Protein AF-A0A7T0BYF5-F1 (afdb_monomer_lite)

Foldseek 3Di:
DLLLQCLQCPQQPDDPPDFFQDPPDLDSVVSNVSSVVVVVCSVPRSVVCVVVVQDHWPSRVVVLQPQVDADPVRDRSCVVNPDDPGRDPNDDDDPNRRDDDDHDD

pLDDT: mean 88.51, std 6.93, range [62.19, 96.12]

Organism: NCBI:txid2705533

Structure (mmCIF, N/CA/C/O backbone):
data_AF-A0A7T0BYF5-F1
#
_entry.id   AF-A0A7T0BYF5-F1
#
loop_
_atom_site.group_PDB
_atom_s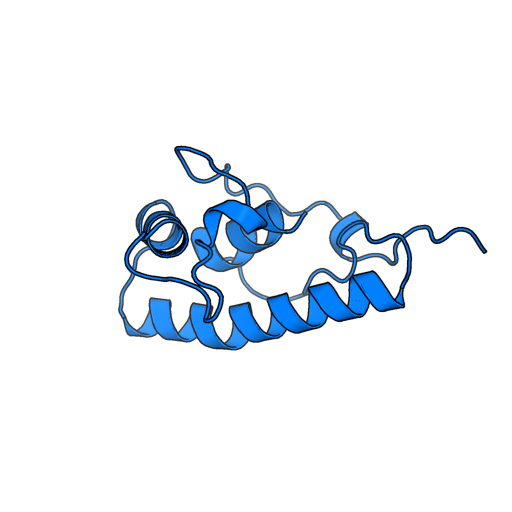ite.id
_atom_site.type_symbol
_atom_site.label_atom_id
_atom_site.label_alt_id
_atom_site.label_comp_id
_atom_site.label_asym_id
_atom_site.label_entity_id
_atom_site.label_seq_id
_atom_site.pdbx_PDB_ins_code
_atom_site.Cartn_x
_atom_site.Cartn_y
_atom_site.Cartn_z
_atom_site.occupancy
_atom_site.B_iso_or_equiv
_atom_site.auth_seq_id
_atom_site.auth_comp_id
_atom_site.auth_asym_id
_atom_site.auth_atom_id
_atom_site.pdbx_PDB_model_num
ATOM 1 N N . MET A 1 1 ? -1.597 0.297 -9.690 1.00 84.38 1 MET A N 1
ATOM 2 C CA . MET A 1 1 ? -0.528 -0.441 -8.986 1.00 84.38 1 MET A CA 1
ATOM 3 C C . MET A 1 1 ? -0.403 -0.063 -7.516 1.00 84.38 1 MET A C 1
ATOM 5 O O . MET A 1 1 ? -0.695 -0.904 -6.683 1.00 84.38 1 MET A O 1
ATOM 9 N N . LEU A 1 2 ? -0.043 1.176 -7.150 1.00 89.69 2 LEU A N 1
ATOM 10 C CA . LEU A 1 2 ? 0.137 1.547 -5.731 1.00 89.69 2 LEU A CA 1
ATOM 11 C C . LEU A 1 2 ? -1.108 1.284 -4.862 1.00 89.69 2 LEU A C 1
ATOM 13 O O . LEU A 1 2 ? -1.037 0.606 -3.839 1.00 89.69 2 LEU A O 1
ATOM 17 N N . HIS A 1 3 ? -2.256 1.800 -5.306 1.00 89.06 3 HIS A N 1
ATOM 18 C CA . HIS A 1 3 ? -3.525 1.661 -4.600 1.00 89.06 3 HIS A CA 1
ATOM 19 C C . HIS A 1 3 ? -4.005 0.202 -4.547 1.00 89.06 3 HIS A C 1
ATOM 21 O O . HIS A 1 3 ? -4.560 -0.212 -3.539 1.00 89.06 3 HIS A O 1
ATOM 27 N N . GLU A 1 4 ? -3.739 -0.599 -5.584 1.00 91.44 4 GLU A N 1
ATOM 28 C CA . GLU A 1 4 ? -4.065 -2.033 -5.619 1.00 91.44 4 GLU A CA 1
ATOM 29 C C . GLU A 1 4 ? -3.245 -2.805 -4.587 1.00 91.44 4 GLU A C 1
ATOM 31 O O . GLU A 1 4 ? -3.805 -3.605 -3.840 1.00 91.44 4 GLU A O 1
ATOM 36 N N . THR A 1 5 ? -1.945 -2.514 -4.475 1.00 93.12 5 THR A N 1
ATOM 37 C CA . THR A 1 5 ? -1.074 -3.115 -3.457 1.00 93.12 5 THR A CA 1
ATOM 38 C C . THR A 1 5 ? -1.567 -2.802 -2.046 1.00 93.12 5 THR A C 1
ATOM 40 O O . THR A 1 5 ? -1.702 -3.706 -1.220 1.00 93.12 5 THR A O 1
ATOM 43 N N . LEU A 1 6 ? -1.878 -1.534 -1.760 1.00 92.31 6 LEU A N 1
ATOM 44 C CA . LEU A 1 6 ? -2.411 -1.135 -0.453 1.00 92.31 6 LEU A CA 1
ATOM 45 C C . LEU A 1 6 ? -3.795 -1.737 -0.197 1.00 92.31 6 LEU A C 1
ATOM 47 O O . LEU A 1 6 ? -4.074 -2.182 0.916 1.00 92.31 6 LEU A O 1
ATOM 51 N N . ASN A 1 7 ? -4.639 -1.817 -1.224 1.00 93.06 7 ASN A N 1
ATOM 52 C CA . ASN A 1 7 ? -5.936 -2.465 -1.122 1.00 93.06 7 ASN A CA 1
ATOM 53 C C . ASN A 1 7 ? -5.795 -3.944 -0.756 1.00 93.06 7 ASN A C 1
ATOM 55 O O . ASN A 1 7 ? -6.432 -4.423 0.179 1.00 93.06 7 ASN A O 1
ATOM 59 N N . TYR A 1 8 ? -4.915 -4.662 -1.442 1.00 94.50 8 TYR A N 1
ATOM 60 C CA . TYR A 1 8 ? -4.728 -6.087 -1.224 1.00 94.50 8 TYR A CA 1
ATOM 61 C C . TYR A 1 8 ? -4.114 -6.398 0.150 1.00 94.50 8 TYR A C 1
ATOM 63 O O . TYR A 1 8 ? -4.706 -7.132 0.942 1.00 94.50 8 TYR A O 1
ATOM 71 N N . PHE A 1 9 ? -2.955 -5.816 0.469 1.00 94.56 9 PHE A N 1
ATOM 72 C CA . PHE A 1 9 ? -2.208 -6.184 1.678 1.00 94.56 9 PHE A CA 1
ATOM 73 C C . PHE A 1 9 ? -2.662 -5.432 2.927 1.00 94.56 9 PHE A C 1
ATOM 75 O O . PHE A 1 9 ? -2.812 -6.032 3.988 1.00 94.56 9 PHE A O 1
ATOM 82 N N . PHE A 1 10 ? -2.886 -4.120 2.833 1.00 93.81 10 PHE A N 1
ATOM 83 C CA . PHE A 1 10 ? -3.216 -3.318 4.009 1.00 93.81 10 PHE A CA 1
ATOM 84 C C . PHE A 1 10 ? -4.713 -3.358 4.306 1.00 93.81 10 PHE A C 1
ATOM 86 O O . PHE A 1 10 ? -5.107 -3.826 5.376 1.00 93.81 10 PHE A O 1
ATOM 93 N N . ILE A 1 11 ? -5.546 -2.931 3.352 1.00 93.75 11 ILE A N 1
ATOM 94 C CA . ILE A 1 11 ? -7.000 -2.823 3.534 1.00 93.75 11 ILE A CA 1
ATOM 95 C C . ILE A 1 11 ? -7.603 -4.204 3.783 1.00 93.75 11 ILE A C 1
ATOM 97 O O . ILE A 1 11 ? -8.269 -4.393 4.797 1.00 93.75 11 ILE A O 1
ATOM 101 N N . TRP A 1 12 ? -7.336 -5.185 2.918 1.00 95.25 12 TRP A N 1
ATOM 102 C CA . TRP A 1 12 ? -7.889 -6.539 3.050 1.00 95.25 12 TRP A CA 1
ATOM 103 C C . TRP A 1 12 ? -7.047 -7.500 3.893 1.00 95.25 12 TRP A C 1
ATOM 105 O O . TRP A 1 12 ? -7.474 -8.633 4.111 1.00 95.25 12 TRP A O 1
ATOM 115 N N . GLY A 1 13 ? -5.892 -7.056 4.401 1.00 92.81 13 GLY A N 1
ATOM 116 C CA . GLY A 1 13 ? -5.084 -7.824 5.351 1.00 92.81 13 GLY A CA 1
ATOM 117 C C . GLY A 1 13 ? -4.565 -9.151 4.800 1.00 92.81 13 GLY A C 1
ATOM 118 O O . GLY A 1 13 ? -4.481 -10.112 5.558 1.00 92.81 13 GLY A O 1
ATOM 119 N N . LYS A 1 14 ? -4.295 -9.238 3.493 1.00 92.38 14 LYS A N 1
ATOM 120 C CA . LYS A 1 14 ? -3.762 -10.457 2.873 1.00 92.38 14 LYS A CA 1
ATOM 121 C C . LYS A 1 14 ? -2.311 -10.691 3.291 1.00 92.38 14 LYS A C 1
ATOM 123 O O . LYS A 1 14 ? -1.557 -9.736 3.470 1.00 92.38 14 LYS A O 1
ATOM 128 N N . ASP A 1 15 ? -1.942 -11.963 3.418 1.00 84.38 15 ASP A N 1
ATOM 129 C CA . ASP A 1 15 ? -0.603 -12.366 3.841 1.00 84.38 15 ASP A CA 1
ATOM 130 C C . ASP A 1 15 ? 0.478 -11.936 2.846 1.00 84.38 15 ASP A C 1
ATOM 132 O O . ASP A 1 15 ? 0.265 -11.850 1.634 1.00 84.38 15 ASP A O 1
ATOM 136 N N . VAL A 1 16 ? 1.660 -11.658 3.393 1.00 77.44 16 VAL A N 1
ATOM 137 C CA . VAL A 1 16 ? 2.812 -11.107 2.676 1.00 77.44 16 VAL A CA 1
ATOM 138 C C . VAL A 1 16 ? 3.805 -12.226 2.351 1.00 77.44 16 VAL A C 1
ATOM 140 O O . VAL A 1 16 ? 4.951 -12.206 2.790 1.00 77.44 16 VAL A O 1
ATOM 143 N N . ASP A 1 17 ? 3.374 -13.224 1.579 1.00 78.81 17 ASP A N 1
ATOM 144 C CA . ASP A 1 17 ? 4.284 -14.285 1.114 1.00 78.81 17 ASP A CA 1
ATOM 145 C C . ASP A 1 17 ? 5.255 -13.758 0.047 1.00 78.81 17 ASP A C 1
ATOM 147 O O . ASP A 1 17 ? 6.413 -14.169 -0.048 1.00 78.81 17 ASP A O 1
ATOM 151 N N . LYS A 1 18 ? 4.781 -12.802 -0.760 1.00 87.50 18 LYS A N 1
ATOM 152 C CA . LYS A 1 18 ? 5.551 -12.122 -1.801 1.00 87.50 18 LYS A CA 1
ATOM 153 C C . LYS A 1 18 ? 5.100 -10.670 -1.900 1.00 87.50 18 LYS A C 1
ATOM 155 O O . LYS A 1 18 ? 3.905 -10.386 -1.899 1.00 87.50 18 LYS A O 1
ATOM 160 N N . LEU A 1 19 ? 6.059 -9.752 -2.015 1.00 90.56 19 LEU A N 1
ATOM 161 C CA . LEU A 1 19 ? 5.790 -8.324 -2.190 1.00 90.56 19 LEU A CA 1
ATOM 162 C C . LEU A 1 19 ? 5.944 -7.913 -3.659 1.00 90.56 19 LEU A C 1
ATOM 164 O O . LEU A 1 19 ? 6.862 -8.407 -4.322 1.00 90.56 19 LEU A O 1
ATOM 168 N N . PRO A 1 20 ? 5.088 -7.010 -4.173 1.00 93.69 20 PRO A N 1
ATOM 169 C CA . PRO A 1 20 ? 5.241 -6.472 -5.514 1.00 93.69 20 PRO A CA 1
ATOM 170 C C . PRO A 1 20 ? 6.578 -5.762 -5.703 1.00 93.69 20 PRO A C 1
ATOM 172 O O . PRO A 1 20 ? 7.039 -5.021 -4.830 1.00 93.69 20 PRO A O 1
ATOM 175 N N . ILE A 1 21 ? 7.171 -5.970 -6.873 1.00 95.31 21 ILE A N 1
ATOM 176 C CA . ILE A 1 21 ? 8.436 -5.361 -7.296 1.00 95.31 21 ILE A CA 1
ATOM 177 C C . ILE A 1 21 ? 8.266 -4.422 -8.489 1.00 95.31 21 ILE A C 1
ATOM 179 O O . ILE A 1 21 ? 9.193 -3.677 -8.784 1.00 95.31 21 ILE A O 1
ATOM 183 N N . ASN A 1 22 ? 7.111 -4.446 -9.152 1.00 95.44 22 ASN A N 1
ATOM 184 C CA . ASN A 1 22 ? 6.793 -3.618 -10.306 1.00 95.44 22 ASN A CA 1
ATOM 185 C C . ASN A 1 22 ? 5.596 -2.723 -9.989 1.00 95.44 22 ASN A C 1
ATOM 187 O O . ASN A 1 22 ? 4.536 -3.188 -9.566 1.00 95.44 22 ASN A O 1
ATOM 191 N N . TYR A 1 23 ? 5.805 -1.425 -10.173 1.00 93.44 23 TYR A N 1
ATOM 192 C CA . TYR A 1 23 ? 4.837 -0.361 -9.949 1.00 93.44 23 TYR A CA 1
ATOM 193 C C . TYR A 1 23 ? 4.642 0.493 -11.210 1.00 93.44 23 TYR A C 1
ATOM 195 O O . TYR A 1 23 ? 4.055 1.575 -11.130 1.00 93.44 23 TYR A O 1
ATOM 203 N N . GLY A 1 24 ? 5.099 0.010 -12.371 1.00 92.06 24 GLY A N 1
ATOM 204 C CA . GLY A 1 24 ? 4.973 0.684 -13.662 1.00 92.06 24 GLY A CA 1
ATOM 205 C C . GLY A 1 24 ? 5.882 1.887 -13.808 1.00 92.06 24 GLY A C 1
ATOM 206 O O . GLY A 1 24 ? 5.532 2.839 -14.503 1.00 92.06 24 GLY A O 1
ATOM 207 N N . MET A 1 25 ? 7.015 1.895 -13.111 1.00 93.31 25 MET A N 1
ATOM 208 C CA . MET A 1 25 ? 7.985 2.970 -13.259 1.00 93.31 25 MET A CA 1
ATOM 209 C C . MET A 1 25 ? 8.787 2.788 -14.549 1.00 93.31 25 MET A C 1
ATOM 211 O O . MET A 1 25 ? 9.084 1.674 -14.967 1.00 93.31 25 MET A O 1
ATOM 215 N N . PHE A 1 26 ? 9.244 3.895 -15.135 1.00 93.00 26 PHE A N 1
ATOM 216 C CA . PHE A 1 26 ? 10.056 3.887 -16.363 1.00 93.00 26 PHE A CA 1
ATOM 217 C C . PHE A 1 26 ? 11.430 3.207 -16.221 1.00 93.00 26 PHE A C 1
ATOM 219 O O . PHE A 1 26 ? 12.171 3.097 -17.189 1.00 93.00 26 PHE A O 1
ATOM 226 N N . SER A 1 27 ? 11.827 2.808 -15.010 1.00 95.12 27 SER A N 1
ATOM 227 C CA . SER A 1 27 ? 13.115 2.159 -14.772 1.00 95.12 27 SER A CA 1
ATOM 228 C C . SER A 1 27 ? 13.065 1.234 -13.565 1.00 95.12 27 SER A C 1
ATOM 230 O O . SER A 1 27 ? 12.347 1.493 -12.595 1.00 95.12 27 SER A O 1
ATOM 232 N N . LEU A 1 28 ? 13.960 0.242 -13.560 1.00 95.06 28 LEU A N 1
ATOM 233 C CA . LEU A 1 28 ? 14.186 -0.638 -12.413 1.00 95.06 28 LEU A CA 1
ATOM 234 C C . LEU A 1 28 ? 14.504 0.141 -11.131 1.00 95.06 28 LEU A C 1
ATOM 236 O O . LEU A 1 28 ? 14.108 -0.253 -10.037 1.00 95.06 28 LEU A O 1
ATOM 240 N N . LYS A 1 29 ? 15.240 1.254 -11.247 1.00 96.12 29 LYS A N 1
ATOM 241 C CA . LYS A 1 29 ? 15.555 2.117 -10.102 1.00 96.12 29 LYS A CA 1
ATOM 242 C C . LYS A 1 29 ? 14.288 2.752 -9.526 1.00 96.12 29 LYS A C 1
ATOM 244 O O . LYS A 1 29 ? 14.160 2.817 -8.306 1.00 96.12 29 LYS A O 1
ATOM 249 N N . GLY A 1 30 ? 13.381 3.208 -10.390 1.00 95.25 30 GLY A N 1
ATOM 250 C CA . GLY A 1 30 ? 12.092 3.764 -9.986 1.00 95.25 30 GLY A CA 1
ATOM 251 C C . GLY A 1 30 ? 11.236 2.722 -9.276 1.00 95.25 30 GLY A C 1
ATOM 252 O O . GLY A 1 30 ? 10.792 2.963 -8.155 1.00 95.25 30 GLY A O 1
ATOM 253 N N . ASP A 1 31 ? 11.085 1.541 -9.874 1.00 95.81 31 ASP A N 1
ATOM 254 C CA . ASP A 1 31 ? 10.296 0.455 -9.286 1.00 95.81 31 ASP A CA 1
ATOM 255 C C . ASP A 1 31 ? 10.854 0.023 -7.929 1.00 95.81 31 ASP A C 1
ATOM 257 O O . ASP A 1 31 ? 10.112 -0.066 -6.953 1.00 95.81 31 ASP A O 1
ATOM 261 N N . LYS A 1 32 ? 12.180 -0.126 -7.816 1.00 95.88 32 LYS A N 1
ATOM 262 C CA . LYS A 1 32 ? 12.840 -0.403 -6.531 1.00 95.88 32 LYS A CA 1
ATOM 263 C C . LYS A 1 32 ? 12.576 0.685 -5.492 1.00 95.88 32 LYS A C 1
ATOM 265 O O . LYS A 1 32 ? 12.394 0.365 -4.320 1.00 95.88 32 LYS A O 1
ATOM 270 N N . ALA A 1 33 ? 12.576 1.958 -5.885 1.00 95.38 33 ALA A N 1
ATOM 271 C CA . ALA A 1 33 ? 12.317 3.055 -4.958 1.00 95.38 33 ALA A CA 1
ATOM 272 C C . ALA A 1 33 ? 10.886 2.992 -4.403 1.00 95.38 33 ALA A C 1
ATOM 274 O O . ALA A 1 33 ? 10.707 3.069 -3.187 1.00 95.38 33 ALA A O 1
ATOM 275 N N . VAL A 1 34 ? 9.889 2.783 -5.268 1.00 93.75 34 VAL A N 1
ATOM 276 C CA . VAL A 1 34 ? 8.483 2.649 -4.854 1.00 93.75 34 VAL A CA 1
ATOM 277 C C . VAL A 1 34 ? 8.275 1.386 -4.019 1.00 93.75 34 VAL A C 1
ATOM 279 O O . VAL A 1 34 ? 7.708 1.464 -2.927 1.00 93.75 34 VAL A O 1
ATOM 282 N N . ALA A 1 35 ? 8.803 0.245 -4.470 1.00 94.75 35 ALA A N 1
ATOM 283 C CA . ALA A 1 35 ? 8.723 -1.023 -3.754 1.00 94.75 35 ALA A CA 1
ATOM 284 C C . ALA A 1 35 ? 9.294 -0.907 -2.336 1.00 94.75 35 ALA A C 1
ATOM 286 O O . ALA A 1 35 ? 8.658 -1.331 -1.378 1.00 94.75 35 ALA A O 1
ATOM 287 N N . ASN A 1 36 ? 10.452 -0.263 -2.167 1.00 94.88 36 ASN A N 1
ATOM 288 C CA . ASN A 1 36 ? 11.053 -0.067 -0.847 1.00 94.88 36 ASN A CA 1
ATOM 289 C C . ASN A 1 36 ? 10.162 0.754 0.096 1.00 94.88 36 ASN A C 1
ATOM 291 O O . ASN A 1 36 ? 10.044 0.415 1.275 1.00 94.88 36 ASN A O 1
ATOM 295 N N . VAL A 1 37 ? 9.533 1.821 -0.405 1.00 92.44 37 VAL A N 1
ATOM 296 C CA . VAL A 1 37 ? 8.626 2.657 0.396 1.00 92.44 37 VAL A CA 1
ATOM 297 C C . VAL A 1 37 ? 7.391 1.864 0.813 1.00 92.44 37 VAL A C 1
ATOM 299 O O . VAL A 1 37 ? 7.034 1.873 1.992 1.00 92.44 37 VAL A O 1
ATOM 302 N N . ILE A 1 38 ? 6.779 1.128 -0.116 1.00 92.06 38 ILE A N 1
ATOM 303 C CA . ILE A 1 38 ? 5.590 0.321 0.173 1.00 92.06 38 ILE A CA 1
ATOM 304 C C . ILE A 1 38 ? 5.896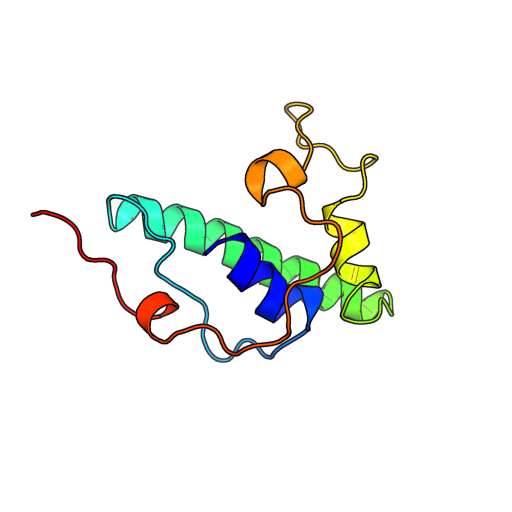 -0.830 1.119 1.00 92.06 38 ILE A C 1
ATOM 306 O O . ILE A 1 38 ? 5.170 -1.028 2.089 1.00 92.06 38 ILE A O 1
ATOM 310 N N . ASN A 1 39 ? 7.000 -1.537 0.911 1.00 91.38 39 ASN A N 1
ATOM 311 C CA . ASN A 1 39 ? 7.396 -2.641 1.780 1.00 91.38 39 ASN A CA 1
ATOM 312 C C . ASN A 1 39 ? 7.654 -2.150 3.209 1.00 91.38 39 ASN A C 1
ATOM 314 O O . ASN A 1 39 ? 7.258 -2.806 4.172 1.00 91.38 39 ASN A O 1
ATOM 318 N N . LYS A 1 40 ? 8.267 -0.968 3.355 1.00 91.81 40 LYS A N 1
ATOM 319 C CA . LYS A 1 40 ? 8.459 -0.325 4.659 1.00 91.81 40 LYS A CA 1
ATOM 320 C C . LYS A 1 40 ? 7.139 0.108 5.295 1.00 91.81 40 LYS A C 1
ATOM 322 O O . LYS A 1 40 ? 6.998 -0.011 6.504 1.00 91.81 40 LYS A O 1
ATOM 327 N N . PHE A 1 41 ? 6.193 0.618 4.510 1.00 90.62 41 PHE A N 1
ATOM 328 C CA . PHE A 1 41 ? 4.862 0.953 5.011 1.00 90.62 41 PHE A CA 1
ATOM 329 C C . PHE A 1 41 ? 4.117 -0.299 5.490 1.00 90.62 41 PHE A C 1
ATOM 331 O O . PHE A 1 41 ? 3.620 -0.324 6.609 1.00 90.62 41 PHE A O 1
ATOM 338 N N . LEU A 1 42 ? 4.069 -1.361 4.682 1.00 91.69 42 LEU A N 1
ATOM 339 C CA . LEU A 1 42 ? 3.339 -2.585 5.021 1.00 91.69 42 LEU A CA 1
ATOM 340 C C . LEU A 1 42 ? 3.917 -3.270 6.265 1.00 91.69 42 LEU A C 1
ATOM 342 O O . LEU A 1 42 ? 3.153 -3.713 7.121 1.00 91.69 42 LEU A O 1
ATOM 346 N N . SER A 1 43 ? 5.245 -3.303 6.409 1.00 91.50 43 SER A N 1
ATOM 347 C CA . SER A 1 43 ? 5.899 -3.935 7.561 1.00 91.50 43 SER A CA 1
ATOM 348 C C . SER A 1 43 ? 5.679 -3.202 8.887 1.00 91.50 43 SER A C 1
ATOM 350 O O . SER A 1 43 ? 5.803 -3.820 9.942 1.00 91.50 43 SER A O 1
ATOM 352 N N . THR A 1 44 ? 5.326 -1.914 8.861 1.00 89.62 44 THR A N 1
ATOM 353 C CA . THR A 1 44 ? 5.024 -1.131 10.070 1.00 89.62 44 THR A CA 1
ATOM 354 C C . THR A 1 44 ? 3.523 -0.992 10.310 1.00 89.62 44 THR A C 1
ATOM 356 O O . THR A 1 44 ? 3.055 -1.183 11.434 1.00 89.62 44 THR A O 1
ATOM 359 N N . ALA A 1 45 ? 2.756 -0.690 9.264 1.00 89.12 45 ALA A N 1
ATOM 360 C CA . ALA A 1 45 ? 1.342 -0.369 9.367 1.00 89.12 45 ALA A CA 1
ATOM 361 C C . ALA A 1 45 ? 0.485 -1.613 9.621 1.00 89.12 45 ALA A C 1
ATOM 363 O O . ALA A 1 45 ? -0.389 -1.560 10.483 1.00 89.12 45 ALA A O 1
ATOM 364 N N . VAL A 1 46 ? 0.743 -2.737 8.935 1.00 90.31 46 VAL A N 1
ATOM 365 C CA . VAL A 1 46 ? -0.072 -3.961 9.080 1.00 90.31 46 VAL A CA 1
ATOM 366 C C . VAL A 1 46 ? -0.051 -4.496 10.520 1.00 90.31 46 VAL A C 1
ATOM 368 O O . VAL A 1 46 ? -1.133 -4.712 11.073 1.00 90.31 46 VAL A O 1
ATOM 371 N N . PRO A 1 47 ? 1.113 -4.643 11.188 1.00 89.00 47 PRO A N 1
ATOM 372 C CA . PRO A 1 47 ? 1.133 -5.025 12.598 1.00 89.00 47 PRO A CA 1
ATOM 373 C C . PRO A 1 47 ? 0.448 -3.992 13.498 1.00 89.00 47 PRO A C 1
ATOM 375 O O . PRO A 1 47 ? -0.285 -4.368 14.407 1.00 89.00 47 PRO A O 1
ATOM 378 N N . SER A 1 48 ? 0.640 -2.694 13.237 1.00 88.12 48 SER A N 1
ATOM 379 C CA . SER A 1 48 ? 0.059 -1.625 14.057 1.00 88.12 48 SER A CA 1
ATOM 380 C C . SER A 1 48 ? -1.472 -1.645 14.046 1.00 88.12 48 SER A C 1
ATOM 382 O O . SER A 1 48 ? -2.085 -1.609 15.113 1.00 88.12 48 SER A O 1
ATOM 384 N N . VAL A 1 49 ? -2.095 -1.783 12.871 1.00 88.88 49 VAL A N 1
ATOM 385 C CA . VAL A 1 49 ? -3.562 -1.857 12.765 1.00 88.88 49 VAL A CA 1
ATOM 386 C C . VAL A 1 49 ? -4.119 -3.168 13.322 1.00 88.88 49 VAL A C 1
ATOM 388 O O . VAL A 1 49 ? -5.219 -3.173 13.869 1.00 88.88 49 VAL A O 1
ATOM 391 N N . ALA A 1 50 ? -3.362 -4.268 13.241 1.00 83.56 50 ALA A N 1
ATOM 392 C CA . ALA A 1 50 ? -3.743 -5.540 13.853 1.00 83.56 50 ALA A CA 1
ATOM 393 C C . ALA A 1 50 ? -3.729 -5.462 15.390 1.00 83.56 50 ALA A C 1
ATOM 395 O O . ALA A 1 50 ? -4.700 -5.861 16.029 1.00 83.56 50 ALA A O 1
ATOM 396 N N . ILE A 1 51 ? -2.674 -4.888 15.981 1.00 87.00 51 ILE A N 1
ATOM 397 C CA . ILE A 1 51 ? -2.562 -4.660 17.433 1.00 87.00 51 ILE A CA 1
ATOM 398 C C . ILE A 1 51 ? -3.651 -3.696 17.919 1.00 87.00 51 ILE A C 1
ATOM 400 O O . ILE A 1 51 ? -4.236 -3.910 18.977 1.00 87.00 51 ILE A O 1
ATOM 404 N N . GLY A 1 52 ? -3.950 -2.659 17.133 1.00 87.00 52 GLY A N 1
ATOM 405 C CA . GLY A 1 52 ? -5.023 -1.706 17.417 1.00 87.00 52 GLY A CA 1
ATOM 406 C C . GLY A 1 52 ? -6.438 -2.268 17.246 1.00 87.00 52 GLY A C 1
ATOM 407 O O . GLY A 1 52 ? -7.397 -1.541 17.486 1.00 87.00 52 GLY A O 1
ATOM 408 N N . GLY A 1 53 ? -6.592 -3.528 16.819 1.00 91.44 53 GLY A N 1
ATOM 409 C CA . GLY A 1 53 ? -7.898 -4.158 16.622 1.00 91.44 53 GLY A CA 1
ATOM 410 C C . GLY A 1 53 ? -8.709 -3.560 15.471 1.00 91.44 53 GLY A C 1
ATOM 411 O O . GLY A 1 53 ? -9.932 -3.676 15.466 1.00 91.44 53 GLY A O 1
ATOM 412 N N . ILE A 1 54 ? -8.054 -2.910 14.505 1.00 92.25 54 ILE A N 1
ATOM 413 C CA . ILE A 1 54 ? -8.722 -2.230 13.393 1.00 92.25 54 ILE A CA 1
ATOM 414 C C . ILE A 1 54 ? -9.148 -3.271 12.340 1.00 92.25 54 ILE A C 1
ATOM 416 O O . ILE A 1 54 ? -8.279 -3.927 11.737 1.00 92.25 54 ILE A O 1
ATOM 420 N N . PRO A 1 55 ? -10.463 -3.421 12.078 1.00 94.88 55 PRO A N 1
ATOM 421 C CA . PRO A 1 55 ? -10.973 -4.390 11.113 1.00 94.88 55 PRO A CA 1
ATOM 422 C C . PRO A 1 55 ? -10.456 -4.138 9.695 1.00 94.88 55 PRO A C 1
ATOM 424 O O . PRO A 1 55 ? -10.206 -3.002 9.305 1.00 94.88 55 PRO A O 1
ATOM 42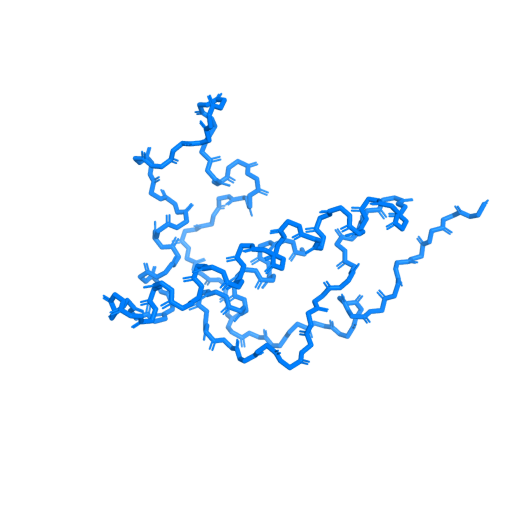7 N N . VAL A 1 56 ? -10.329 -5.200 8.899 1.00 94.81 56 VAL A N 1
ATOM 428 C CA . VAL A 1 56 ? -10.052 -5.093 7.455 1.00 94.81 56 VAL A CA 1
ATOM 429 C C . VAL A 1 56 ? -11.205 -4.409 6.701 1.00 94.81 56 VAL A C 1
ATOM 431 O O . VAL A 1 56 ? -12.316 -4.278 7.216 1.00 94.81 56 VAL A O 1
ATOM 434 N N . GLY A 1 57 ? -10.960 -4.004 5.456 1.00 94.50 57 GLY A N 1
ATOM 435 C CA . GLY A 1 57 ? -11.943 -3.351 4.594 1.00 94.50 57 GLY A CA 1
ATOM 436 C C . GLY A 1 57 ? -12.057 -1.856 4.889 1.00 94.50 57 GLY A C 1
ATOM 437 O O . GLY A 1 57 ? -11.044 -1.167 5.013 1.00 94.50 57 GLY A O 1
ATOM 438 N N . GLN A 1 58 ? -13.291 -1.355 4.998 1.00 93.69 58 GLN A N 1
ATOM 439 C CA . GLN A 1 58 ? -13.571 0.082 5.092 1.00 93.69 58 GLN A CA 1
ATOM 440 C C . GLN A 1 58 ? -12.801 0.769 6.230 1.00 93.69 58 GLN A C 1
ATOM 442 O O . GLN A 1 58 ? -12.188 1.796 5.997 1.00 93.69 58 GLN A O 1
ATOM 447 N N . ALA A 1 59 ? -12.721 0.162 7.419 1.00 93.06 59 ALA A N 1
ATOM 448 C CA . ALA A 1 59 ? -12.053 0.787 8.562 1.00 93.06 59 ALA A CA 1
ATOM 449 C C . ALA A 1 59 ? -10.560 1.081 8.313 1.00 93.06 59 ALA A C 1
ATOM 451 O O . ALA A 1 59 ? -10.049 2.105 8.752 1.00 93.06 59 ALA A O 1
ATOM 452 N N . ARG A 1 60 ? -9.847 0.213 7.582 1.00 92.81 60 ARG A N 1
ATOM 453 C CA . ARG A 1 60 ? -8.456 0.482 7.173 1.00 92.81 60 ARG A CA 1
ATOM 454 C C . ARG A 1 60 ? -8.369 1.435 5.990 1.00 92.81 60 ARG A C 1
ATOM 456 O O . ARG A 1 60 ? -7.415 2.201 5.912 1.00 92.81 60 ARG A O 1
ATOM 463 N N . PHE A 1 61 ? -9.336 1.385 5.077 1.00 91.44 61 PHE A N 1
ATOM 464 C CA . PHE A 1 61 ? -9.429 2.345 3.982 1.00 91.44 61 PHE A CA 1
ATOM 465 C C . PHE A 1 61 ? -9.601 3.778 4.510 1.00 91.44 61 PHE A C 1
ATOM 467 O O . PHE A 1 61 ? -8.861 4.663 4.088 1.00 91.44 61 PHE A O 1
ATOM 474 N N . ASP A 1 62 ? -10.479 3.981 5.493 1.00 89.50 62 ASP A N 1
ATOM 475 C CA . ASP A 1 62 ? -10.765 5.290 6.091 1.00 89.50 62 ASP A CA 1
ATOM 476 C C . ASP A 1 62 ? -9.512 5.924 6.716 1.00 89.50 62 ASP A C 1
ATOM 478 O O . ASP A 1 62 ? -9.307 7.124 6.593 1.00 89.50 62 ASP A O 1
ATOM 482 N N . ILE A 1 63 ? -8.610 5.122 7.297 1.00 88.62 63 ILE A N 1
ATOM 483 C CA . ILE A 1 63 ? -7.325 5.610 7.839 1.00 88.62 63 ILE A CA 1
ATOM 484 C C . ILE A 1 63 ? -6.443 6.220 6.746 1.00 88.62 63 ILE A C 1
ATOM 486 O O . ILE A 1 63 ? -5.749 7.203 6.988 1.00 88.62 63 ILE A O 1
ATOM 490 N N . LEU A 1 64 ? -6.449 5.648 5.538 1.00 85.50 64 LEU A N 1
ATOM 491 C CA . LEU A 1 64 ? -5.677 6.190 4.414 1.00 85.50 64 LEU A CA 1
ATOM 492 C C . LEU A 1 64 ? -6.276 7.491 3.865 1.00 85.50 64 LEU A C 1
ATOM 494 O O . LEU A 1 64 ? -5.577 8.221 3.165 1.00 85.50 64 LEU A O 1
ATOM 498 N N . GLN A 1 65 ? -7.550 7.756 4.156 1.00 83.25 65 GLN A N 1
ATOM 499 C CA . GLN A 1 65 ? -8.286 8.948 3.731 1.00 83.25 65 GLN A CA 1
ATOM 500 C C . GLN A 1 65 ? -8.449 9.973 4.860 1.00 83.25 65 GLN A C 1
ATOM 502 O O . GLN A 1 65 ? -9.094 11.000 4.669 1.00 83.25 65 GLN A O 1
ATOM 507 N N . ASP A 1 66 ? -7.897 9.707 6.043 1.00 85.00 66 ASP A N 1
ATOM 508 C CA . ASP A 1 66 ? -8.064 10.580 7.195 1.00 85.00 66 ASP A CA 1
ATOM 509 C C . ASP A 1 66 ? -7.309 11.902 6.972 1.00 85.00 66 ASP A C 1
ATOM 511 O O . ASP A 1 66 ? -6.078 11.974 6.993 1.00 85.00 66 ASP A O 1
ATOM 515 N N . GLU A 1 67 ? -8.083 12.969 6.768 1.00 80.81 67 GLU A N 1
ATOM 516 C CA . GLU A 1 67 ? -7.603 14.328 6.506 1.00 80.81 67 GLU A CA 1
ATOM 517 C C . GLU A 1 67 ? -6.797 14.928 7.675 1.00 80.81 67 GLU A C 1
ATOM 519 O O . GLU A 1 67 ? -6.086 15.929 7.513 1.00 80.81 67 GLU A O 1
ATOM 524 N N . SER A 1 68 ? -6.859 14.331 8.866 1.00 83.38 68 SER A N 1
ATOM 525 C CA . SER A 1 68 ? -5.988 14.716 9.976 1.00 83.38 68 SER A CA 1
ATOM 526 C C . SER A 1 68 ? -4.535 14.271 9.759 1.00 83.38 68 SER A C 1
ATOM 528 O O . SER A 1 68 ? -3.618 14.892 10.309 1.00 83.38 68 SER A O 1
ATOM 530 N N . PHE A 1 69 ? -4.290 13.271 8.901 1.00 77.12 69 PHE A N 1
ATOM 531 C CA . PHE A 1 69 ? -2.952 12.811 8.539 1.00 77.12 69 PHE A CA 1
ATOM 532 C C . PHE A 1 69 ? -2.442 13.502 7.277 1.00 77.12 69 PHE A C 1
ATOM 534 O O . PHE A 1 69 ? -2.869 13.245 6.151 1.00 77.12 69 PHE A O 1
ATOM 541 N N . LYS A 1 70 ? -1.432 14.350 7.469 1.00 75.56 70 LYS A N 1
ATOM 542 C CA . LYS A 1 70 ? -0.728 15.040 6.388 1.00 75.56 70 LYS A CA 1
ATOM 543 C C . LYS A 1 70 ? 0.720 14.591 6.337 1.00 75.56 70 LYS A C 1
ATOM 545 O O . LYS A 1 70 ? 1.365 14.368 7.362 1.00 75.56 70 LYS A O 1
ATOM 550 N N . THR A 1 71 ? 1.257 14.503 5.128 1.00 74.31 71 THR A N 1
ATOM 551 C CA . THR A 1 71 ? 2.708 14.431 4.938 1.00 74.31 71 THR A CA 1
ATOM 552 C C . THR A 1 71 ? 3.372 15.681 5.539 1.00 74.31 71 THR A C 1
ATOM 554 O O . THR A 1 71 ? 2.718 16.720 5.665 1.00 74.31 71 THR A O 1
ATOM 557 N N . PRO A 1 72 ? 4.684 15.654 5.845 1.00 78.50 72 PRO A N 1
ATOM 558 C CA . PRO A 1 72 ? 5.406 16.853 6.284 1.00 78.50 72 PRO A CA 1
ATOM 559 C C . PRO A 1 72 ? 5.285 18.046 5.318 1.00 78.50 72 PRO A C 1
ATOM 561 O O . PRO A 1 72 ? 5.422 19.190 5.733 1.00 78.50 72 PRO A O 1
ATOM 564 N N . GLY A 1 73 ? 5.006 17.780 4.035 1.00 81.56 73 GLY A N 1
ATOM 565 C CA . GLY A 1 73 ? 4.740 18.793 3.010 1.00 81.56 73 GLY A CA 1
ATOM 566 C C . GLY A 1 73 ? 3.291 19.293 2.953 1.00 81.56 73 GLY A C 1
ATOM 567 O O . GLY A 1 73 ? 2.954 20.020 2.028 1.00 81.56 73 GLY A O 1
ATOM 568 N N . GLY A 1 74 ? 2.423 18.887 3.883 1.00 83.31 74 GLY A N 1
ATOM 569 C CA . GLY A 1 74 ? 1.018 19.302 3.945 1.00 83.31 74 GLY A CA 1
ATOM 570 C C . GLY A 1 74 ? 0.070 18.554 3.001 1.00 83.31 74 GLY A C 1
ATOM 571 O O . GLY A 1 74 ? -1.126 18.827 3.025 1.00 83.31 74 GLY A O 1
ATOM 572 N N . ASN A 1 75 ? 0.575 17.610 2.202 1.00 81.75 75 ASN A N 1
ATOM 573 C CA . ASN A 1 75 ? -0.239 16.817 1.277 1.00 81.75 75 ASN A CA 1
ATOM 574 C C . ASN A 1 75 ? -0.965 15.687 2.006 1.00 81.75 75 ASN A C 1
ATOM 576 O O . ASN A 1 75 ? -0.371 15.040 2.875 1.00 81.75 75 ASN A O 1
ATOM 580 N N . TYR A 1 76 ? -2.198 15.429 1.593 1.00 81.44 76 TYR A N 1
ATOM 581 C CA . TYR A 1 76 ? -2.989 14.270 1.990 1.00 81.44 76 TYR A CA 1
ATOM 582 C C . TYR A 1 76 ? -2.529 13.012 1.249 1.00 81.44 76 TYR A C 1
ATOM 584 O O . TYR A 1 76 ? -1.897 13.088 0.192 1.00 81.44 76 TYR A O 1
ATOM 592 N N . TYR A 1 77 ? -2.810 11.844 1.822 1.00 75.31 77 TYR A N 1
ATOM 593 C CA . TYR A 1 77 ? -2.399 10.571 1.230 1.00 75.31 77 TYR A CA 1
ATOM 594 C C . TYR A 1 77 ? -3.182 10.229 -0.041 1.00 75.31 77 TYR A C 1
ATOM 596 O O . TYR A 1 77 ? -2.602 9.654 -0.966 1.00 75.31 77 TYR A O 1
ATOM 604 N N . ASP A 1 78 ? -4.448 10.641 -0.124 1.00 76.31 78 ASP A N 1
ATOM 605 C CA . ASP A 1 78 ? -5.320 10.486 -1.295 1.00 76.31 78 ASP A CA 1
ATOM 606 C C . ASP A 1 78 ? -4.728 11.110 -2.574 1.00 76.31 78 ASP A C 1
ATOM 608 O O . ASP A 1 78 ? -4.891 10.557 -3.659 1.00 76.31 78 ASP A O 1
ATOM 612 N N . LEU A 1 79 ? -3.926 12.173 -2.461 1.00 76.19 79 LEU A N 1
ATOM 613 C CA . LEU A 1 79 ? -3.205 12.785 -3.584 1.00 76.19 79 LEU A CA 1
ATOM 614 C C . LEU A 1 79 ? -2.195 11.838 -4.246 1.00 76.19 79 LEU A C 1
ATOM 616 O O . LEU A 1 79 ? -1.836 12.033 -5.406 1.00 76.19 79 LEU A O 1
ATOM 620 N N . PHE A 1 80 ? -1.727 10.816 -3.528 1.00 76.50 80 PHE A N 1
ATOM 621 C CA . PHE A 1 80 ? -0.756 9.844 -4.034 1.00 76.50 80 PHE A CA 1
ATOM 622 C C . PHE A 1 80 ? -1.403 8.520 -4.441 1.00 76.50 80 PHE A C 1
ATOM 624 O O . PHE A 1 80 ? -0.936 7.866 -5.374 1.00 76.50 80 PHE A O 1
ATOM 631 N N . ILE A 1 81 ? -2.458 8.105 -3.738 1.00 75.00 81 ILE A N 1
ATOM 632 C CA . ILE A 1 81 ? -3.138 6.822 -3.980 1.00 75.00 81 ILE A CA 1
ATOM 633 C C . ILE A 1 81 ? -4.382 6.966 -4.867 1.00 75.00 81 ILE A C 1
ATOM 635 O O . ILE A 1 81 ? -4.882 5.964 -5.376 1.00 75.00 81 ILE A O 1
ATOM 639 N N . GLY A 1 82 ? -4.829 8.197 -5.112 1.00 73.56 82 GLY A N 1
ATOM 640 C CA . GLY A 1 82 ? -6.104 8.516 -5.741 1.00 73.56 82 GLY A CA 1
ATOM 641 C C . GLY A 1 82 ? -7.245 8.580 -4.724 1.00 73.56 82 GLY A C 1
ATOM 642 O O . GLY A 1 82 ? -7.163 8.027 -3.626 1.00 73.56 82 GLY A O 1
ATOM 643 N N . HIS A 1 83 ? -8.332 9.240 -5.117 1.00 71.69 83 HIS A N 1
ATOM 644 C CA . HIS A 1 83 ? -9.556 9.305 -4.328 1.00 71.69 83 HIS A CA 1
ATOM 645 C C . HIS A 1 83 ? -10.578 8.303 -4.875 1.00 71.69 83 HIS A C 1
ATOM 647 O O . HIS A 1 83 ? -10.949 8.359 -6.049 1.00 71.69 83 HIS A O 1
ATOM 653 N N . ILE A 1 84 ? -11.017 7.375 -4.028 1.00 77.69 84 ILE A N 1
ATOM 654 C CA . ILE A 1 84 ? -12.108 6.435 -4.305 1.00 77.69 84 ILE A CA 1
ATOM 655 C C . ILE A 1 84 ? -13.040 6.434 -3.096 1.00 77.69 84 ILE A C 1
ATOM 657 O O . ILE A 1 84 ? -12.580 6.554 -1.974 1.00 77.69 84 ILE A O 1
ATOM 661 N N . GLU A 1 85 ? -14.349 6.304 -3.282 1.00 82.00 85 GLU A N 1
ATOM 662 C CA . GLU A 1 85 ? -15.282 6.384 -2.142 1.00 82.00 85 GLU A CA 1
ATOM 663 C C . GLU A 1 85 ? -15.280 5.115 -1.275 1.00 82.00 85 GLU A C 1
ATOM 665 O O . GLU A 1 85 ? -15.721 5.125 -0.126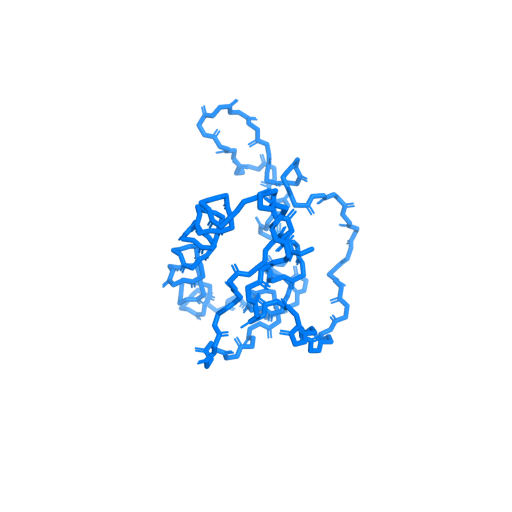 1.00 82.00 85 GLU A O 1
ATOM 670 N N . LYS A 1 86 ? -14.842 3.989 -1.849 1.00 89.25 86 LYS A N 1
ATOM 671 C CA . LYS A 1 86 ? -14.903 2.657 -1.241 1.00 89.25 86 LYS A CA 1
ATOM 672 C C . LYS A 1 86 ? -13.668 1.845 -1.622 1.00 89.25 86 LYS A C 1
ATOM 674 O O . LYS A 1 86 ? -13.158 2.027 -2.732 1.00 89.25 86 LYS A O 1
ATOM 679 N N . PRO A 1 87 ? -13.218 0.914 -0.763 1.00 90.00 87 PRO A N 1
ATOM 680 C CA . PRO A 1 87 ? -12.119 0.021 -1.093 1.00 90.00 87 PRO A CA 1
ATOM 681 C C . PRO A 1 87 ? -12.448 -0.807 -2.336 1.00 90.00 87 PRO A C 1
ATOM 683 O O . PRO A 1 87 ? -13.593 -1.219 -2.552 1.00 90.00 87 PRO A O 1
ATOM 686 N N . LEU A 1 88 ? -11.425 -1.084 -3.142 1.00 90.12 88 LEU A N 1
ATOM 687 C CA . LEU A 1 88 ? -11.568 -1.985 -4.280 1.00 90.12 88 LEU A CA 1
ATOM 688 C C . LEU A 1 88 ? -11.863 -3.410 -3.784 1.00 90.12 88 LEU A C 1
ATOM 690 O O . LEU A 1 88 ? -11.461 -3.769 -2.671 1.00 90.12 88 LEU A O 1
ATOM 694 N N . PRO A 1 89 ? -12.497 -4.267 -4.604 1.00 91.62 89 PRO A N 1
ATOM 695 C CA . PRO A 1 89 ? -12.686 -5.676 -4.266 1.00 91.62 89 PRO A CA 1
ATOM 696 C C . PRO A 1 89 ? -11.371 -6.362 -3.862 1.00 91.62 89 PRO A C 1
ATOM 698 O O . PRO A 1 89 ? -10.298 -5.989 -4.340 1.00 91.62 89 PRO A O 1
ATOM 701 N N . SER A 1 90 ? -11.440 -7.395 -3.015 1.00 92.12 90 SER A N 1
ATOM 702 C CA . SER A 1 90 ? -10.262 -8.143 -2.540 1.00 92.12 90 SER A CA 1
ATOM 703 C C . SER A 1 90 ? -9.714 -9.126 -3.590 1.00 92.12 90 SER A C 1
ATOM 705 O O . SER A 1 90 ? -9.443 -10.292 -3.284 1.00 92.12 90 SER A O 1
ATOM 707 N N . ASN A 1 91 ? -9.619 -8.689 -4.843 1.00 92.19 91 ASN A N 1
ATOM 708 C CA . ASN A 1 91 ? -9.116 -9.507 -5.937 1.00 92.19 91 ASN A CA 1
ATOM 709 C C . ASN A 1 91 ? -7.608 -9.746 -5.766 1.00 92.19 91 ASN A C 1
ATOM 711 O O . ASN A 1 91 ? -6.911 -8.840 -5.304 1.00 92.19 91 ASN A O 1
ATOM 715 N N . PRO A 1 92 ? -7.092 -10.930 -6.143 1.00 91.75 92 PRO A N 1
ATOM 716 C CA . PRO A 1 92 ? -5.657 -11.177 -6.205 1.00 91.75 92 PRO A CA 1
ATOM 717 C C . PRO A 1 92 ? -4.933 -10.125 -7.044 1.00 91.75 92 PRO A C 1
ATOM 719 O O . PRO A 1 92 ? -5.449 -9.687 -8.075 1.00 91.75 92 PRO A O 1
ATOM 722 N N . LEU A 1 93 ? -3.724 -9.754 -6.617 1.00 92.81 93 LEU A N 1
ATOM 723 C CA . LEU A 1 93 ? -2.839 -8.955 -7.458 1.00 92.81 93 LEU A CA 1
ATOM 724 C C . LEU A 1 93 ? -2.412 -9.783 -8.680 1.00 92.81 93 LEU A C 1
ATOM 726 O O . LEU A 1 93 ? -2.034 -10.943 -8.509 1.00 92.81 93 LEU A O 1
ATOM 730 N N . PRO A 1 94 ? -2.446 -9.210 -9.893 1.00 93.50 94 PRO A N 1
ATOM 731 C CA . PRO A 1 94 ? -1.933 -9.871 -11.088 1.00 93.50 94 PRO A CA 1
ATOM 732 C C . PRO A 1 94 ? -0.445 -10.231 -10.986 1.00 93.50 94 PRO A C 1
ATOM 734 O O . PRO A 1 94 ? 0.333 -9.494 -10.379 1.00 93.50 94 PRO A O 1
ATOM 737 N N . ASP A 1 95 ? -0.027 -11.295 -11.676 1.00 93.81 95 ASP A N 1
ATOM 738 C CA . ASP A 1 95 ? 1.353 -11.806 -11.621 1.00 93.81 95 ASP A CA 1
ATOM 739 C C . ASP A 1 95 ? 2.414 -10.762 -12.004 1.00 93.81 95 ASP A C 1
ATOM 741 O O . ASP A 1 95 ? 3.486 -10.717 -11.398 1.00 93.81 95 ASP A O 1
ATOM 745 N N . TYR A 1 96 ? 2.090 -9.847 -12.926 1.00 93.81 96 TYR A N 1
ATOM 746 C CA . TYR A 1 96 ? 3.015 -8.809 -13.394 1.00 93.81 96 TYR A CA 1
ATOM 747 C C . TYR A 1 96 ? 3.476 -7.838 -12.293 1.00 93.81 96 TYR A C 1
ATOM 749 O O . TYR A 1 96 ? 4.512 -7.195 -12.449 1.00 93.81 96 TYR A O 1
ATOM 757 N N . PHE A 1 97 ? 2.758 -7.732 -11.164 1.00 94.12 97 PHE A N 1
ATOM 758 C CA . PHE A 1 97 ? 3.215 -6.969 -9.990 1.00 94.12 97 PHE A CA 1
ATOM 759 C C . PHE A 1 97 ? 4.511 -7.538 -9.409 1.00 94.12 97 PHE A C 1
ATOM 761 O O . PHE A 1 97 ? 5.270 -6.837 -8.737 1.00 94.12 97 PHE A O 1
ATOM 768 N N . PHE A 1 98 ? 4.751 -8.826 -9.634 1.00 94.56 98 PHE A N 1
ATOM 769 C CA . PHE A 1 98 ? 5.822 -9.596 -9.024 1.00 94.56 98 PHE A CA 1
ATOM 770 C C . PHE A 1 98 ? 6.933 -9.984 -10.003 1.00 94.56 98 PHE A C 1
ATOM 772 O O . PHE A 1 98 ? 7.826 -10.757 -9.638 1.00 94.56 98 PHE A O 1
ATOM 779 N N . GLU A 1 99 ? 6.872 -9.456 -11.218 1.00 94.56 99 GLU A N 1
ATOM 780 C CA . GLU A 1 99 ? 7.852 -9.620 -12.285 1.00 94.56 99 GLU A CA 1
ATOM 781 C C . GLU A 1 99 ? 8.518 -8.268 -12.562 1.00 94.56 99 GLU A C 1
ATOM 783 O O . GLU A 1 99 ? 7.885 -7.235 -12.345 1.00 94.56 99 GLU A O 1
ATOM 788 N N . PRO A 1 100 ? 9.784 -8.222 -13.012 1.00 91.88 100 PRO A N 1
ATOM 789 C CA . PRO A 1 100 ? 10.406 -6.966 -13.418 1.00 91.88 100 PRO A CA 1
ATOM 790 C C . PRO A 1 100 ? 9.587 -6.254 -14.502 1.00 91.88 100 PRO A C 1
ATOM 792 O O . PRO A 1 100 ? 9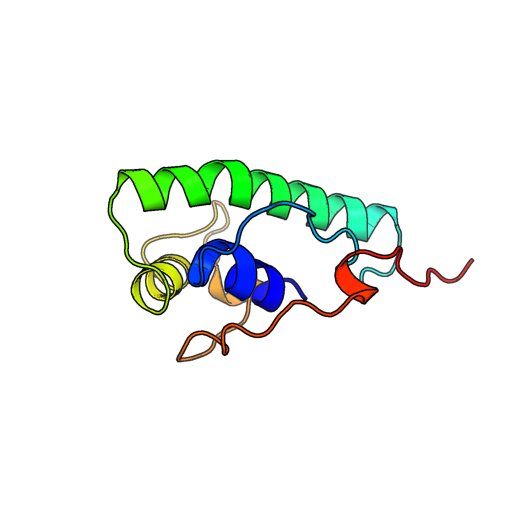.036 -6.899 -15.393 1.00 91.88 100 PRO A O 1
ATOM 795 N N . GLY A 1 101 ? 9.541 -4.922 -14.447 1.00 89.25 101 GLY A N 1
ATOM 796 C CA . GLY A 1 101 ? 8.940 -4.124 -15.510 1.00 89.25 101 GLY A CA 1
ATOM 797 C C . GLY A 1 101 ? 9.694 -4.273 -16.833 1.00 89.25 101 GLY A C 1
ATOM 798 O O . GLY A 1 101 ? 10.872 -4.638 -16.865 1.00 89.25 101 GLY A O 1
ATOM 799 N N . ASN A 1 102 ? 9.013 -3.965 -17.937 1.00 89.69 102 ASN A N 1
ATOM 800 C CA . ASN A 1 102 ? 9.675 -3.830 -19.226 1.00 89.69 102 ASN A CA 1
ATOM 801 C C . ASN A 1 102 ? 10.306 -2.435 -19.298 1.00 89.69 102 ASN A C 1
ATOM 803 O O . ASN A 1 102 ? 9.593 -1.439 -19.415 1.00 89.69 102 ASN A O 1
ATOM 807 N N . TYR A 1 103 ? 11.626 -2.369 -19.154 1.00 87.94 103 TYR A N 1
ATOM 808 C CA . TYR A 1 103 ? 12.371 -1.118 -19.211 1.00 87.94 103 TYR A CA 1
ATOM 809 C C . TYR A 1 103 ? 13.020 -1.014 -20.587 1.00 87.94 103 TYR A C 1
ATOM 811 O O . TYR A 1 103 ? 13.815 -1.885 -20.951 1.00 87.94 103 TYR A O 1
ATOM 819 N N . ASP A 1 104 ? 12.688 0.039 -21.336 1.00 74.19 104 ASP A N 1
ATOM 820 C CA . ASP A 1 104 ? 13.370 0.335 -22.595 1.00 74.19 104 ASP A CA 1
ATOM 821 C C . ASP A 1 104 ? 14.878 0.445 -22.323 1.00 74.19 104 ASP A C 1
ATOM 823 O O . ASP A 1 104 ? 15.312 1.151 -21.405 1.00 74.19 104 ASP A O 1
ATOM 827 N N . SER A 1 105 ? 15.650 -0.356 -23.060 1.00 62.19 105 SER A N 1
ATOM 828 C CA . SER A 1 105 ? 17.109 -0.482 -22.928 1.00 62.19 105 SER A CA 1
ATOM 829 C C . SER A 1 105 ? 17.835 0.666 -23.613 1.00 62.19 105 SER A C 1
ATOM 831 O O . SER A 1 105 ? 17.438 1.000 -24.751 1.00 62.19 105 SER A O 1
#

Radius of gyration: 14.06 Å; chains: 1; bounding box: 32×34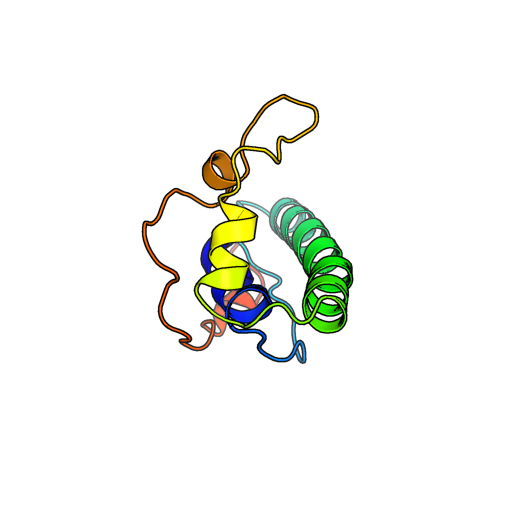×40 Å

Secondary structure (DSSP, 8-state):
-HHHHIIIIIIS----SS-------SSHHHHHHHHHHHHHHHHHHHHHHHHTTPPSTHHHHHHHT-TT-B-TTS-BSHHHH---SSPPP-PPPPGGGGS------

Sequence (105 aa):
MLHETLNYFFIWGKDVDKLPINYGMFSLKGDKAVANVINKFLSTAVPSVAIGGIPVGQARFDILQDESFKTPGGNYYDLFIGHIEKPLPSNPLPDYFFEPGNYDS